Protein AF-A0A3G6TA71-F1 (afdb_monomer)

Structure (mmCIF, N/CA/C/O backbone):
data_AF-A0A3G6TA71-F1
#
_entry.id   AF-A0A3G6TA71-F1
#
loop_
_atom_site.group_PDB
_atom_site.id
_atom_site.type_symbol
_atom_site.label_atom_id
_atom_site.label_alt_id
_atom_site.label_comp_id
_atom_site.label_asym_id
_atom_site.label_entity_id
_atom_site.label_seq_id
_atom_site.pdbx_PDB_ins_code
_atom_site.Cartn_x
_atom_site.Cartn_y
_atom_site.Cartn_z
_atom_site.occupancy
_atom_site.B_iso_or_equiv
_atom_site.auth_seq_id
_atom_site.auth_comp_id
_atom_site.auth_asym_id
_atom_site.auth_atom_id
_atom_site.pdbx_PDB_model_num
ATOM 1 N N . MET A 1 1 ? 16.667 11.583 -8.998 1.00 35.06 1 MET A N 1
ATOM 2 C CA . MET A 1 1 ? 17.073 12.024 -7.648 1.00 35.06 1 MET A CA 1
ATOM 3 C C . MET A 1 1 ? 15.790 12.212 -6.839 1.00 35.06 1 MET A C 1
ATOM 5 O O . MET A 1 1 ? 15.166 13.251 -6.959 1.00 35.06 1 MET A O 1
ATOM 9 N N . ARG A 1 2 ? 15.315 11.165 -6.144 1.00 49.38 2 ARG A N 1
ATOM 10 C CA . ARG A 1 2 ? 14.031 11.137 -5.407 1.00 49.38 2 ARG A CA 1
ATOM 11 C C . ARG A 1 2 ? 14.233 11.587 -3.951 1.00 49.38 2 ARG A C 1
ATOM 13 O O . ARG A 1 2 ? 14.079 10.792 -3.037 1.00 49.38 2 ARG A O 1
ATOM 20 N N . LYS A 1 3 ? 14.730 12.810 -3.735 1.00 42.31 3 LYS A N 1
ATOM 21 C CA . LYS A 1 3 ? 15.137 13.276 -2.391 1.00 42.31 3 LYS A CA 1
ATOM 22 C C . LYS A 1 3 ? 14.258 14.368 -1.779 1.00 42.31 3 LYS A C 1
ATOM 24 O O . LYS A 1 3 ? 14.491 14.716 -0.630 1.00 42.31 3 LYS A O 1
ATOM 29 N N . ASP A 1 4 ? 13.236 14.837 -2.495 1.00 45.38 4 ASP A N 1
ATOM 30 C CA . ASP A 1 4 ? 12.412 15.976 -2.057 1.00 45.38 4 ASP A CA 1
ATOM 31 C C . ASP A 1 4 ? 10.977 15.586 -1.650 1.00 45.38 4 ASP A C 1
ATOM 33 O O . ASP A 1 4 ? 10.146 16.452 -1.376 1.00 45.38 4 ASP A O 1
ATOM 37 N N . MET A 1 5 ? 10.660 14.289 -1.576 1.00 50.59 5 MET A N 1
ATOM 38 C CA . MET A 1 5 ? 9.360 13.835 -1.080 1.00 50.59 5 MET A CA 1
ATOM 39 C C . MET A 1 5 ? 9.357 13.829 0.448 1.00 50.59 5 MET A C 1
ATOM 41 O O . MET A 1 5 ? 9.811 12.890 1.084 1.00 50.59 5 MET A O 1
ATOM 45 N N . CYS A 1 6 ? 8.812 14.910 1.010 1.00 52.44 6 CYS A N 1
ATOM 46 C CA . CYS A 1 6 ? 8.447 15.070 2.417 1.00 52.44 6 CYS A CA 1
ATOM 47 C C . CYS A 1 6 ? 9.611 14.976 3.428 1.00 52.44 6 CYS A C 1
ATOM 49 O O . CYS A 1 6 ? 9.966 13.910 3.916 1.00 52.44 6 CYS A O 1
ATOM 51 N N . ASN A 1 7 ? 10.093 16.134 3.898 1.00 58.09 7 ASN A N 1
ATOM 52 C CA . ASN A 1 7 ? 11.050 16.235 5.017 1.00 58.09 7 ASN A CA 1
ATOM 53 C C . ASN A 1 7 ? 10.527 15.680 6.361 1.00 58.09 7 ASN A C 1
ATOM 55 O O . ASN A 1 7 ? 11.272 15.654 7.339 1.00 58.09 7 ASN A O 1
ATOM 59 N N . TYR A 1 8 ? 9.249 15.289 6.429 1.00 70.75 8 TYR A N 1
ATOM 60 C CA . TYR A 1 8 ? 8.584 14.812 7.639 1.00 70.75 8 TYR A CA 1
ATOM 61 C C . TYR A 1 8 ? 7.831 13.494 7.425 1.00 70.75 8 TYR A C 1
ATOM 63 O O . TYR A 1 8 ? 6.741 13.306 7.972 1.00 70.75 8 TYR A O 1
ATOM 71 N N . CYS A 1 9 ? 8.395 12.590 6.626 1.00 76.56 9 CYS A N 1
ATOM 72 C CA . CYS A 1 9 ? 7.827 11.273 6.373 1.00 76.56 9 CYS A CA 1
ATOM 73 C C . CYS A 1 9 ? 8.910 10.189 6.453 1.00 76.56 9 CYS A C 1
ATOM 75 O O . CYS A 1 9 ? 10.060 10.426 6.088 1.00 76.56 9 CYS A O 1
ATOM 77 N N . ASN A 1 10 ? 8.522 8.995 6.896 1.00 81.88 10 ASN A N 1
ATOM 78 C CA . ASN A 1 10 ? 9.266 7.776 6.611 1.00 81.88 10 ASN A CA 1
ATOM 79 C C . ASN A 1 10 ? 8.946 7.361 5.174 1.00 81.88 10 ASN A C 1
ATOM 81 O O . ASN A 1 10 ? 7.781 7.414 4.770 1.00 81.88 10 ASN A O 1
ATOM 85 N N . VAL A 1 11 ? 9.972 6.986 4.413 1.00 88.31 11 VAL A N 1
ATOM 86 C CA . VAL A 1 11 ? 9.828 6.534 3.028 1.00 88.31 11 VAL A CA 1
ATOM 87 C C . VAL A 1 11 ? 10.593 5.231 2.858 1.00 88.31 11 VAL A C 1
ATOM 89 O O . VAL A 1 11 ? 11.815 5.193 3.008 1.00 88.31 11 VAL A O 1
ATOM 92 N N . TYR A 1 12 ? 9.864 4.179 2.503 1.00 90.50 12 TYR A N 1
ATOM 93 C CA . TYR A 1 12 ? 10.429 2.908 2.068 1.00 90.50 12 TYR A CA 1
ATOM 94 C C . TYR A 1 12 ? 10.171 2.733 0.581 1.00 90.50 12 TYR A C 1
ATOM 96 O O . TYR A 1 12 ? 9.062 2.975 0.115 1.00 90.50 12 TYR A O 1
ATOM 104 N N . SER A 1 13 ? 11.172 2.263 -0.153 1.00 92.69 13 SER A N 1
ATOM 105 C CA . SER A 1 13 ? 11.035 1.951 -1.573 1.00 92.69 13 SER A CA 1
ATOM 106 C C . SER A 1 13 ? 11.142 0.446 -1.787 1.00 92.69 13 SER A C 1
ATOM 108 O O . SER A 1 13 ? 12.013 -0.211 -1.223 1.00 92.69 13 SER A O 1
ATOM 110 N N . ILE A 1 14 ? 10.289 -0.116 -2.633 1.00 92.81 14 ILE A N 1
ATOM 111 C CA . ILE A 1 14 ? 10.395 -1.494 -3.114 1.00 92.81 14 ILE A CA 1
ATOM 112 C C . ILE A 1 14 ? 10.758 -1.432 -4.589 1.00 92.81 14 ILE A C 1
ATOM 114 O O . ILE A 1 14 ? 10.013 -0.839 -5.360 1.00 92.81 14 ILE A O 1
ATOM 118 N N . TYR A 1 15 ? 11.863 -2.056 -4.988 1.00 92.75 15 TYR A N 1
ATOM 119 C CA . TYR A 1 15 ? 12.283 -2.153 -6.391 1.00 92.75 15 TYR A CA 1
ATOM 120 C C . TYR A 1 15 ? 11.984 -3.544 -6.950 1.00 92.75 15 TYR A C 1
ATOM 122 O O . TYR A 1 15 ? 12.208 -4.545 -6.266 1.00 92.75 15 TYR A O 1
ATOM 130 N N . PHE A 1 16 ? 11.504 -3.622 -8.190 1.00 91.31 16 PHE A N 1
ATOM 131 C CA . PHE A 1 16 ? 11.126 -4.882 -8.838 1.00 91.31 16 PHE A CA 1
ATOM 132 C C . PHE A 1 16 ? 11.295 -4.818 -10.363 1.00 91.31 16 PHE A C 1
ATOM 134 O O . PHE A 1 16 ? 11.304 -3.751 -10.967 1.00 91.31 16 PHE A O 1
ATOM 141 N N . GLU A 1 17 ? 11.410 -5.982 -11.009 1.00 88.00 17 GLU A N 1
ATOM 142 C CA . GLU A 1 17 ? 11.683 -6.072 -12.455 1.00 88.00 17 GLU A CA 1
ATOM 143 C C . GLU A 1 17 ? 10.429 -6.030 -13.345 1.00 88.00 17 GLU A C 1
ATOM 145 O O . GLU A 1 17 ? 10.534 -5.845 -14.558 1.00 88.00 17 GLU A O 1
ATOM 150 N N . ARG A 1 18 ? 9.235 -6.258 -12.785 1.00 84.69 18 ARG A N 1
ATOM 151 C CA . ARG A 1 18 ? 7.982 -6.414 -13.546 1.00 84.69 18 ARG A CA 1
ATOM 152 C C . ARG A 1 18 ? 6.938 -5.407 -13.096 1.00 84.69 18 ARG A C 1
ATOM 154 O O . ARG A 1 18 ? 6.794 -5.190 -11.905 1.00 84.69 18 ARG A O 1
ATOM 161 N N . SER A 1 19 ? 6.138 -4.885 -14.023 1.00 85.12 19 SER A N 1
ATOM 162 C CA . SER A 1 19 ? 5.034 -3.979 -13.683 1.00 85.12 19 SER A CA 1
ATOM 163 C C . SER A 1 19 ? 4.104 -4.586 -12.626 1.00 85.12 19 SER A C 1
ATOM 165 O O . SER A 1 19 ? 3.703 -5.748 -12.747 1.00 85.12 19 SER A O 1
ATOM 167 N N . ILE A 1 20 ? 3.713 -3.786 -11.638 1.00 87.62 20 ILE A N 1
ATOM 168 C CA . ILE A 1 20 ? 2.733 -4.185 -10.628 1.00 87.62 20 ILE A CA 1
ATOM 169 C C . ILE A 1 20 ? 1.297 -4.060 -11.165 1.00 87.62 20 ILE A C 1
ATOM 171 O O . ILE A 1 20 ? 0.911 -3.031 -11.715 1.00 87.62 20 ILE A O 1
ATOM 175 N N . ASP A 1 21 ? 0.475 -5.090 -10.946 1.00 91.69 21 ASP A N 1
ATOM 176 C CA . ASP A 1 21 ? -0.985 -4.975 -11.047 1.00 91.69 21 ASP A CA 1
ATOM 177 C C . ASP A 1 21 ? -1.547 -4.474 -9.709 1.00 91.69 21 ASP A C 1
ATOM 179 O O . ASP A 1 21 ? -1.851 -5.250 -8.796 1.00 91.69 21 ASP A O 1
ATOM 183 N N . VAL A 1 22 ? -1.644 -3.150 -9.581 1.00 90.50 22 VAL A N 1
ATOM 184 C CA . VAL A 1 22 ? -2.107 -2.501 -8.346 1.00 90.50 22 VAL A CA 1
ATOM 185 C C . VAL A 1 22 ? -3.585 -2.800 -8.079 1.00 90.50 22 VAL A C 1
ATOM 187 O O . VAL A 1 22 ? -3.996 -2.923 -6.928 1.00 90.50 22 VAL A O 1
ATOM 190 N N . SER A 1 23 ? -4.393 -2.996 -9.128 1.00 91.81 23 SER A N 1
ATOM 191 C CA . SER A 1 23 ? -5.809 -3.345 -8.973 1.00 91.81 23 SER A CA 1
ATOM 192 C C . SER A 1 23 ? -5.968 -4.711 -8.308 1.00 91.81 23 SER A C 1
ATOM 194 O O . SER A 1 23 ? -6.771 -4.872 -7.384 1.00 91.81 23 SER A O 1
ATOM 196 N N . GLU A 1 24 ? -5.187 -5.699 -8.746 1.00 94.50 24 GLU A N 1
ATOM 197 C CA . GLU A 1 24 ? -5.179 -7.029 -8.141 1.00 94.50 24 GLU A CA 1
ATOM 198 C C . GLU A 1 24 ? -4.608 -7.006 -6.718 1.00 94.50 24 GLU A C 1
ATOM 200 O O . GLU A 1 24 ? -5.175 -7.642 -5.824 1.00 94.50 24 GLU A O 1
ATOM 205 N N . PHE A 1 25 ? -3.548 -6.231 -6.471 1.00 94.50 25 PHE A N 1
ATOM 206 C CA . PHE A 1 25 ? -3.035 -6.019 -5.116 1.00 94.50 25 PHE A CA 1
ATOM 207 C C . PHE A 1 25 ? -4.120 -5.453 -4.181 1.00 94.50 25 PHE A C 1
ATOM 209 O O . PHE A 1 25 ? -4.406 -6.050 -3.138 1.00 94.50 25 PHE A O 1
ATOM 216 N N . ASN A 1 26 ? -4.798 -4.374 -4.592 1.00 94.69 26 ASN A N 1
ATOM 217 C CA . ASN A 1 26 ? -5.862 -3.720 -3.822 1.00 94.69 26 ASN A CA 1
ATOM 218 C C . ASN A 1 26 ? -6.998 -4.697 -3.491 1.00 94.69 26 ASN A C 1
ATOM 220 O O . ASN A 1 26 ? -7.458 -4.777 -2.350 1.00 94.69 26 ASN A O 1
ATOM 224 N N . LYS A 1 27 ? -7.422 -5.514 -4.463 1.00 94.69 27 LYS A N 1
ATOM 225 C CA . LYS A 1 27 ? -8.446 -6.550 -4.247 1.00 94.69 27 LYS A CA 1
ATOM 226 C C . LYS A 1 27 ? -8.021 -7.597 -3.222 1.00 94.69 27 LYS A C 1
ATOM 228 O O . LYS A 1 27 ? -8.875 -8.108 -2.495 1.00 94.69 27 LYS A O 1
ATOM 233 N N . ARG A 1 28 ? -6.740 -7.972 -3.181 1.00 93.75 28 ARG A N 1
ATOM 234 C CA . ARG A 1 28 ? -6.228 -8.970 -2.230 1.00 93.75 28 ARG A CA 1
ATOM 235 C C . ARG A 1 28 ? -6.097 -8.400 -0.832 1.00 93.75 28 ARG A C 1
ATOM 237 O O . ARG A 1 28 ? -6.562 -9.032 0.112 1.00 93.75 28 ARG A O 1
ATOM 244 N N . ILE A 1 29 ? -5.527 -7.208 -0.693 1.00 92.81 29 ILE A N 1
ATOM 245 C CA . ILE A 1 29 ? -5.289 -6.622 0.627 1.00 92.81 29 ILE A CA 1
ATOM 246 C C . ILE A 1 29 ? -6.596 -6.255 1.341 1.00 92.81 29 ILE A C 1
ATOM 248 O O . ILE A 1 29 ? -6.714 -6.495 2.541 1.00 92.81 29 ILE A O 1
ATOM 252 N N . LEU A 1 30 ? -7.630 -5.837 0.599 1.00 93.06 30 LEU A N 1
ATOM 253 C CA . LEU A 1 30 ? -8.987 -5.632 1.128 1.00 93.06 30 LEU A CA 1
ATOM 254 C C . LEU A 1 30 ? -9.631 -6.912 1.692 1.00 93.06 30 LEU A C 1
ATOM 256 O O . LEU A 1 30 ? -10.531 -6.833 2.523 1.00 93.06 30 LEU A O 1
ATOM 260 N N . LYS A 1 31 ? -9.193 -8.101 1.254 1.00 90.88 31 LYS A N 1
ATOM 261 C CA . LYS A 1 31 ? -9.653 -9.386 1.814 1.00 90.88 31 LYS A CA 1
ATOM 262 C C . LYS A 1 31 ? -8.877 -9.795 3.066 1.00 90.88 31 LYS A C 1
ATOM 264 O O . LYS A 1 31 ? -9.361 -10.636 3.818 1.00 90.88 31 LYS A O 1
ATOM 269 N N . ILE A 1 32 ? -7.678 -9.248 3.260 1.00 90.19 32 ILE A N 1
ATOM 270 C CA . ILE A 1 32 ? -6.776 -9.583 4.368 1.00 90.19 32 ILE A CA 1
ATOM 271 C C . ILE A 1 32 ? -7.033 -8.658 5.560 1.00 90.19 32 ILE A C 1
ATOM 273 O O . ILE A 1 32 ? -7.127 -9.128 6.692 1.00 90.19 32 ILE A O 1
ATOM 277 N N . ILE A 1 33 ? -7.169 -7.354 5.311 1.00 89.50 33 ILE A N 1
ATOM 278 C CA . ILE A 1 33 ? -7.319 -6.339 6.356 1.00 89.50 33 ILE A CA 1
ATOM 279 C C . ILE A 1 33 ? -8.779 -5.897 6.421 1.00 89.50 33 ILE A C 1
ATOM 281 O O . ILE A 1 33 ? -9.302 -5.286 5.487 1.00 89.50 33 ILE A O 1
ATOM 285 N N . LYS A 1 34 ? -9.451 -6.177 7.541 1.00 87.75 34 LYS A N 1
ATOM 286 C CA . LYS A 1 34 ? -10.820 -5.696 7.753 1.00 87.75 34 LYS A CA 1
ATOM 287 C C . LYS A 1 34 ? -10.839 -4.184 7.949 1.00 87.75 34 LYS A C 1
ATOM 289 O O . LYS A 1 34 ? -9.941 -3.614 8.562 1.00 87.75 34 LYS A O 1
ATOM 294 N N . ASN A 1 35 ? -11.915 -3.553 7.479 1.00 91.62 35 ASN A N 1
ATOM 295 C CA . ASN A 1 35 ? -12.147 -2.107 7.593 1.00 91.62 35 ASN A CA 1
ATOM 296 C C . ASN A 1 35 ? -11.050 -1.238 6.954 1.00 91.62 35 ASN A C 1
ATOM 298 O O . ASN A 1 35 ? -10.934 -0.059 7.290 1.00 91.62 35 ASN A O 1
ATOM 302 N N . LEU A 1 36 ? -10.264 -1.818 6.042 1.00 95.12 36 LEU A N 1
ATOM 303 C CA . LEU A 1 36 ? -9.332 -1.084 5.206 1.00 95.12 36 LEU A CA 1
ATOM 304 C C . LEU A 1 36 ? -10.111 -0.290 4.155 1.00 95.12 36 LEU A C 1
ATOM 306 O O . LEU A 1 36 ? -10.962 -0.834 3.449 1.00 95.12 36 LEU A O 1
ATOM 310 N N . THR A 1 37 ? -9.786 0.985 4.030 1.00 96.69 37 THR A N 1
ATOM 311 C CA . THR A 1 37 ? -10.230 1.860 2.951 1.00 96.69 37 THR A CA 1
ATOM 312 C C . THR A 1 37 ? -9.029 2.257 2.113 1.00 96.69 37 THR A C 1
ATOM 314 O O . THR A 1 37 ? -7.972 2.574 2.655 1.00 96.69 37 THR A O 1
ATOM 317 N N . ILE A 1 38 ? -9.202 2.231 0.793 1.00 97.31 38 ILE A N 1
ATOM 318 C CA . ILE A 1 38 ? -8.186 2.636 -0.176 1.00 97.31 38 ILE A CA 1
ATOM 319 C C . ILE A 1 38 ? -8.781 3.779 -0.990 1.00 97.31 38 ILE A C 1
ATOM 321 O O . ILE A 1 38 ? -9.848 3.612 -1.585 1.00 97.31 38 ILE A O 1
ATOM 325 N N . VAL A 1 39 ? -8.112 4.927 -0.998 1.00 96.75 39 VAL A N 1
ATOM 326 C CA . VAL A 1 39 ? -8.520 6.108 -1.766 1.00 96.75 39 VAL A CA 1
ATOM 327 C C . VAL A 1 39 ? -7.418 6.444 -2.756 1.00 96.75 39 VAL A C 1
ATOM 329 O O . VAL A 1 39 ? -6.291 6.705 -2.350 1.00 96.75 39 VAL A O 1
ATOM 332 N N . GLU A 1 40 ? -7.738 6.441 -4.046 1.00 95.69 40 GLU A N 1
ATOM 333 C CA . GLU A 1 40 ? -6.850 6.973 -5.080 1.00 95.69 40 GLU A CA 1
ATOM 334 C C . GLU A 1 40 ? -7.029 8.491 -5.143 1.00 95.69 40 GLU A C 1
ATOM 336 O O . GLU A 1 40 ? -8.155 8.975 -5.275 1.00 95.69 40 GLU A O 1
ATOM 341 N N . PHE A 1 41 ? -5.938 9.237 -4.977 1.00 92.44 41 PHE A N 1
ATOM 342 C CA . PHE A 1 41 ? -5.972 10.704 -4.987 1.00 92.44 41 PHE A CA 1
ATOM 343 C C . PHE A 1 41 ? -5.309 11.307 -6.229 1.00 92.44 41 PHE A C 1
ATOM 345 O O . PHE A 1 41 ? -5.678 12.407 -6.630 1.00 92.44 41 PHE A O 1
ATOM 352 N N . GLU A 1 42 ? -4.396 10.570 -6.858 1.00 91.56 42 GLU A N 1
ATOM 353 C CA . GLU A 1 42 ? -3.789 10.845 -8.163 1.00 91.56 42 GLU A CA 1
ATOM 354 C C . GLU A 1 42 ? -3.492 9.504 -8.854 1.00 91.56 42 GLU A C 1
ATOM 356 O O . GLU A 1 42 ? -3.491 8.460 -8.198 1.00 91.56 42 GLU A O 1
ATOM 361 N N . ASP A 1 43 ? -3.242 9.520 -10.167 1.00 90.25 43 ASP A N 1
ATOM 362 C CA . ASP A 1 43 ? -2.984 8.303 -10.944 1.00 90.25 43 ASP A CA 1
ATOM 363 C C . ASP A 1 43 ? -1.835 7.486 -10.329 1.00 90.25 43 ASP A C 1
ATOM 365 O O . ASP A 1 43 ? -0.701 7.959 -10.233 1.00 90.25 43 ASP A O 1
ATOM 369 N N . ASN A 1 44 ? -2.118 6.231 -9.960 1.00 91.38 44 ASN A N 1
ATOM 370 C CA . ASN A 1 44 ? -1.174 5.323 -9.290 1.00 91.38 44 ASN A CA 1
ATOM 371 C C . ASN A 1 44 ? -0.725 5.767 -7.880 1.00 91.38 44 ASN A C 1
ATOM 373 O O . ASN A 1 44 ? 0.296 5.281 -7.378 1.00 91.38 44 ASN A O 1
ATOM 377 N N . MET A 1 45 ? -1.484 6.647 -7.222 1.00 95.25 45 MET A N 1
ATOM 378 C CA . MET A 1 45 ? -1.214 7.141 -5.871 1.00 95.25 45 MET A CA 1
ATOM 379 C C . MET A 1 45 ? -2.410 6.896 -4.950 1.00 95.25 45 MET A C 1
ATOM 381 O O . MET A 1 45 ? -3.512 7.406 -5.158 1.00 95.25 45 MET A O 1
ATOM 385 N N . PHE A 1 46 ? -2.181 6.123 -3.893 1.00 97.12 46 PHE A N 1
ATOM 386 C CA . PHE A 1 46 ? -3.236 5.565 -3.055 1.00 97.12 46 PHE A CA 1
ATOM 387 C C . PHE A 1 46 ? -2.972 5.851 -1.581 1.00 97.12 46 PHE A C 1
ATOM 389 O O . PHE A 1 46 ? -1.849 5.667 -1.118 1.00 97.12 46 PHE A O 1
ATOM 396 N N . ASN A 1 47 ? -4.000 6.224 -0.820 1.00 97.31 47 ASN A N 1
ATOM 397 C CA . ASN A 1 47 ? -3.945 6.262 0.638 1.00 97.31 47 ASN A CA 1
ATOM 398 C C . ASN A 1 47 ? -4.707 5.081 1.240 1.00 97.31 47 ASN A C 1
ATOM 400 O O . ASN A 1 47 ? -5.852 4.818 0.869 1.00 97.31 47 ASN A O 1
ATOM 404 N N . TYR A 1 48 ? -4.062 4.388 2.174 1.00 97.75 48 TYR A N 1
ATOM 405 C CA . TYR A 1 48 ? -4.576 3.216 2.869 1.00 97.75 48 TYR A CA 1
ATOM 406 C C . TYR A 1 48 ? -4.841 3.576 4.322 1.00 97.75 48 TYR A C 1
ATOM 408 O O . TYR A 1 48 ? -3.933 3.988 5.041 1.00 97.75 48 TYR A O 1
ATOM 416 N N . GLU A 1 49 ? -6.072 3.375 4.773 1.00 96.75 49 GLU A N 1
ATOM 417 C CA . GLU A 1 49 ? -6.507 3.717 6.127 1.00 96.75 49 GLU A CA 1
ATOM 418 C C . GLU A 1 49 ? -7.319 2.576 6.734 1.00 96.75 49 GLU A C 1
ATOM 420 O O . GLU A 1 49 ? -8.085 1.912 6.040 1.00 96.75 49 GLU A O 1
ATOM 425 N N . ILE A 1 50 ? -7.188 2.355 8.042 1.00 94.94 50 ILE A N 1
ATOM 426 C CA . ILE A 1 50 ? -8.104 1.491 8.789 1.00 94.94 50 ILE A CA 1
ATOM 427 C C . ILE A 1 50 ? -9.062 2.400 9.541 1.00 94.94 50 ILE A C 1
ATOM 429 O O . ILE A 1 50 ? -8.652 3.137 10.444 1.00 94.94 50 ILE A O 1
ATOM 433 N N . LYS A 1 51 ? -10.344 2.318 9.177 1.00 89.56 51 LYS A N 1
ATOM 434 C CA . LYS A 1 51 ? -11.390 3.191 9.711 1.00 89.56 51 LYS A CA 1
ATOM 435 C C . LYS A 1 51 ? -11.356 3.241 11.244 1.00 89.56 51 LYS A C 1
ATOM 437 O O . LYS A 1 51 ? -11.286 2.203 11.903 1.00 89.56 51 LYS A O 1
ATOM 442 N N . ASP A 1 52 ? -11.412 4.457 11.786 1.00 89.44 52 ASP A N 1
ATOM 443 C CA . ASP A 1 52 ? -11.415 4.764 13.224 1.00 89.44 52 ASP A CA 1
ATOM 444 C C . ASP A 1 52 ? -10.157 4.291 13.996 1.00 89.44 52 ASP A C 1
ATOM 446 O O . ASP A 1 52 ? -10.144 4.318 15.228 1.00 89.44 52 ASP A O 1
ATOM 450 N N . LYS A 1 53 ? -9.089 3.868 13.298 1.00 91.94 53 LYS A N 1
ATOM 451 C CA . LYS A 1 53 ? -7.825 3.409 13.903 1.00 91.94 53 LYS A CA 1
ATOM 452 C C . LYS A 1 53 ? -6.607 4.196 13.424 1.00 91.94 53 LYS A C 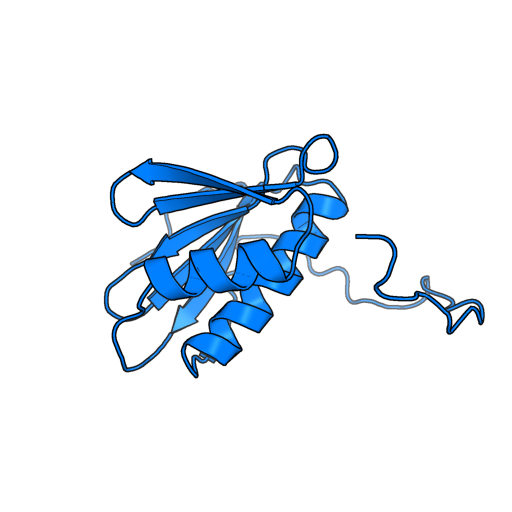1
ATOM 454 O O . LYS A 1 53 ? -5.827 4.651 14.257 1.00 91.94 53 LYS A O 1
ATOM 459 N N . THR A 1 54 ? -6.413 4.340 12.114 1.00 89.56 54 THR A N 1
ATOM 460 C CA . THR A 1 54 ? -5.294 5.115 11.541 1.00 89.56 54 THR A CA 1
ATOM 461 C C . THR A 1 54 ? -5.510 6.614 11.736 1.00 89.56 54 THR A C 1
ATOM 463 O O . THR A 1 54 ? -6.652 7.071 11.725 1.00 89.56 54 THR A O 1
ATOM 466 N N . TYR A 1 55 ? -4.435 7.388 11.926 1.00 89.81 55 TYR A N 1
ATOM 467 C CA . TYR A 1 55 ? -4.542 8.849 12.036 1.00 89.81 55 TYR A CA 1
ATOM 468 C C . TYR A 1 55 ? -4.479 9.521 10.663 1.00 89.81 55 TYR A C 1
ATOM 470 O O . TYR A 1 55 ? -5.312 10.371 10.357 1.00 89.81 55 TYR A O 1
ATOM 478 N N . ARG A 1 56 ? -3.496 9.138 9.841 1.00 87.75 56 ARG A N 1
ATOM 479 C CA . ARG A 1 56 ? -3.328 9.637 8.462 1.00 87.75 56 ARG A CA 1
ATOM 480 C C . ARG A 1 56 ? -3.224 8.524 7.423 1.00 87.75 56 ARG A C 1
ATOM 482 O O . ARG A 1 56 ? -3.302 8.815 6.232 1.00 87.75 56 ARG A O 1
ATOM 489 N N . GLY A 1 57 ? -3.068 7.278 7.865 1.00 93.81 57 GLY A N 1
ATOM 490 C CA . GLY A 1 57 ? -2.885 6.146 6.977 1.00 93.81 57 GLY A CA 1
ATOM 491 C C . GLY A 1 57 ? -1.485 6.088 6.380 1.00 93.81 57 GLY A C 1
ATOM 492 O O . GLY A 1 57 ? -0.544 6.730 6.854 1.00 93.81 57 GLY A O 1
ATOM 493 N N . VAL A 1 58 ? -1.378 5.277 5.335 1.00 96.31 58 VAL A N 1
ATOM 494 C CA . VAL A 1 58 ? -0.141 4.994 4.610 1.00 96.31 58 VAL A CA 1
ATOM 495 C C . VAL A 1 58 ? -0.373 5.283 3.140 1.00 96.31 58 VAL A C 1
ATOM 497 O O . VAL A 1 58 ? -1.286 4.726 2.528 1.00 96.31 58 VAL A O 1
ATOM 500 N N . SER A 1 59 ? 0.466 6.134 2.563 1.00 96.31 59 SER A N 1
ATOM 501 C CA . SER A 1 59 ? 0.410 6.444 1.141 1.00 96.31 59 SER A CA 1
ATOM 502 C C . SER A 1 59 ? 1.324 5.507 0.356 1.00 96.31 59 SER A C 1
ATOM 504 O O . SER A 1 59 ? 2.459 5.259 0.754 1.00 96.31 59 SER A O 1
ATOM 506 N N . ILE A 1 60 ? 0.835 4.994 -0.768 1.00 96.00 60 ILE A N 1
ATOM 507 C CA . ILE A 1 60 ? 1.579 4.143 -1.696 1.00 96.00 60 ILE A CA 1
ATOM 508 C C . ILE A 1 60 ? 1.570 4.815 -3.061 1.00 96.00 60 ILE A C 1
ATOM 510 O O . ILE A 1 60 ? 0.505 5.139 -3.588 1.00 96.00 60 ILE A O 1
ATOM 514 N N . ILE A 1 61 ? 2.755 4.994 -3.631 1.00 95.06 61 ILE A N 1
ATOM 515 C CA . ILE A 1 61 ? 2.951 5.578 -4.956 1.00 95.06 61 ILE A CA 1
ATOM 516 C C . ILE A 1 61 ? 3.630 4.537 -5.832 1.00 95.06 61 ILE A C 1
ATOM 518 O O . ILE A 1 61 ? 4.738 4.090 -5.530 1.00 95.06 61 ILE A O 1
ATOM 522 N N . CYS A 1 62 ? 2.963 4.148 -6.912 1.00 93.81 62 CYS A N 1
ATOM 523 C CA . CYS A 1 62 ? 3.448 3.114 -7.815 1.00 93.81 62 CYS A CA 1
ATOM 524 C C . CYS A 1 62 ? 4.104 3.740 -9.051 1.00 93.81 62 CYS A C 1
ATOM 526 O O . CYS A 1 62 ? 3.469 4.458 -9.822 1.00 93.81 62 CYS A O 1
ATOM 528 N N . TYR A 1 63 ? 5.373 3.410 -9.267 1.00 91.50 63 TYR A N 1
ATOM 529 C CA . TYR A 1 63 ? 6.134 3.708 -10.476 1.00 91.50 63 TYR A CA 1
ATOM 530 C C . TYR A 1 63 ? 6.297 2.443 -11.330 1.00 91.50 63 TYR A C 1
ATOM 532 O O . TYR A 1 63 ? 5.934 1.336 -10.930 1.00 91.50 63 TYR A O 1
ATOM 540 N N . THR A 1 64 ? 6.883 2.597 -12.519 1.00 90.19 64 THR A N 1
ATOM 541 C CA . THR A 1 64 ? 7.107 1.489 -13.460 1.00 90.19 64 THR A CA 1
ATOM 542 C C . THR A 1 64 ? 7.952 0.353 -12.873 1.00 90.19 64 THR A C 1
ATOM 544 O O . THR A 1 64 ? 7.685 -0.812 -13.155 1.00 90.19 64 THR A O 1
ATOM 547 N N . ASP A 1 65 ? 8.971 0.689 -12.081 1.00 90.69 65 ASP A N 1
ATOM 548 C CA . ASP A 1 65 ? 10.013 -0.223 -11.581 1.00 90.69 65 ASP A CA 1
ATOM 549 C C . ASP A 1 65 ? 10.124 -0.245 -10.049 1.00 90.69 65 ASP A C 1
ATOM 551 O O . ASP A 1 65 ? 11.026 -0.865 -9.477 1.00 90.69 65 ASP A O 1
ATOM 555 N N . SER A 1 66 ? 9.257 0.505 -9.374 1.00 93.50 66 SER A N 1
ATOM 556 C CA . SER A 1 66 ? 9.358 0.708 -7.938 1.00 93.50 66 SER A CA 1
ATOM 557 C C . SER A 1 66 ? 8.055 1.187 -7.322 1.00 93.50 66 SER A C 1
ATOM 559 O O . SER A 1 66 ? 7.183 1.720 -8.003 1.00 93.50 66 SER A O 1
ATOM 561 N N . ILE A 1 67 ? 7.932 1.007 -6.014 1.00 94.81 67 ILE A N 1
ATOM 562 C CA . ILE A 1 67 ? 6.829 1.520 -5.207 1.00 94.81 67 ILE A CA 1
ATOM 563 C C . ILE A 1 67 ? 7.412 2.236 -4.005 1.00 94.81 67 ILE A C 1
ATOM 565 O O . ILE A 1 67 ? 8.234 1.653 -3.303 1.00 94.81 67 ILE A O 1
ATOM 569 N N . ASP A 1 68 ? 6.949 3.452 -3.751 1.00 94.19 68 ASP A N 1
ATOM 570 C CA . ASP A 1 68 ? 7.267 4.173 -2.525 1.00 94.19 68 ASP A CA 1
ATOM 571 C C . ASP A 1 68 ? 6.096 4.050 -1.545 1.00 94.19 68 ASP A C 1
ATOM 573 O O . ASP A 1 68 ? 4.933 4.231 -1.908 1.00 94.19 68 ASP A O 1
ATOM 577 N N . ILE A 1 69 ? 6.416 3.724 -0.297 1.00 94.44 69 ILE A N 1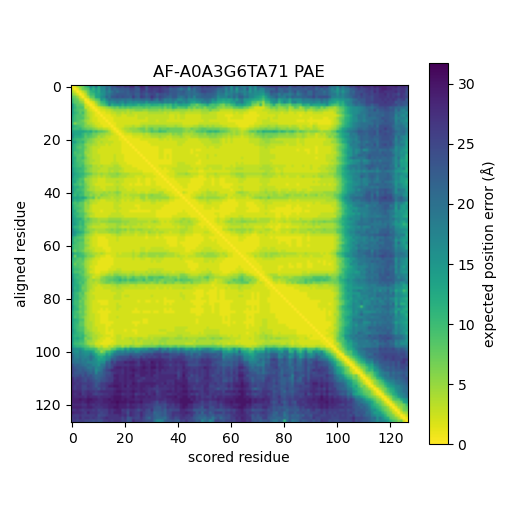
ATOM 578 C CA . ILE A 1 69 ? 5.495 3.605 0.832 1.00 94.44 69 ILE A CA 1
ATOM 579 C C . ILE A 1 69 ? 5.860 4.699 1.819 1.00 94.44 69 ILE A C 1
ATOM 581 O O . ILE A 1 69 ? 7.013 4.807 2.238 1.00 94.44 69 ILE A O 1
ATOM 585 N N . ILE A 1 70 ? 4.877 5.526 2.154 1.00 92.38 70 ILE A N 1
ATOM 586 C CA . ILE A 1 70 ? 5.090 6.788 2.846 1.00 92.38 70 ILE A CA 1
ATOM 587 C C . ILE A 1 70 ? 4.172 6.869 4.051 1.00 92.38 70 ILE A C 1
ATOM 589 O O . ILE A 1 70 ? 2.947 6.816 3.922 1.00 92.38 70 ILE A O 1
ATOM 593 N N . THR A 1 71 ? 4.784 7.101 5.207 1.00 90.44 71 THR A N 1
ATOM 594 C CA . THR A 1 71 ? 4.077 7.313 6.469 1.00 90.44 71 THR A CA 1
ATOM 595 C C . THR A 1 71 ? 4.542 8.629 7.093 1.00 90.44 71 THR A C 1
ATOM 597 O O . THR A 1 71 ? 5.746 8.827 7.273 1.00 90.44 71 THR A O 1
ATOM 600 N N . PRO A 1 72 ? 3.640 9.567 7.433 1.00 82.31 72 PRO A N 1
ATOM 601 C CA . PRO A 1 72 ? 4.021 10.814 8.099 1.00 82.31 72 PRO A CA 1
ATOM 602 C C . PRO A 1 72 ? 4.726 10.561 9.443 1.00 82.31 72 PRO A C 1
ATOM 604 O O . PRO A 1 72 ? 4.323 9.670 10.180 1.00 82.31 72 PRO A O 1
ATOM 607 N N . ILE A 1 73 ? 5.706 11.391 9.829 1.00 76.69 73 ILE A N 1
ATOM 608 C CA . ILE A 1 73 ? 6.411 11.264 11.129 1.00 76.69 73 ILE A CA 1
ATOM 609 C C . ILE A 1 73 ? 5.445 11.353 12.322 1.00 76.69 73 ILE A C 1
ATOM 611 O O . ILE A 1 73 ? 5.673 10.743 13.364 1.00 76.69 73 ILE A O 1
ATOM 615 N N . PHE A 1 74 ? 4.348 12.100 12.178 1.00 79.38 74 PHE A N 1
ATOM 616 C CA . PHE A 1 74 ? 3.267 12.135 13.163 1.00 79.38 74 PHE A CA 1
ATOM 617 C C . PHE A 1 74 ? 2.270 10.994 12.917 1.00 79.38 74 PHE A C 1
ATOM 619 O O . PHE A 1 74 ? 1.102 11.245 12.616 1.00 79.38 74 PHE A O 1
ATOM 626 N N . SER A 1 75 ? 2.747 9.755 13.014 1.00 85.19 75 SER A N 1
ATOM 627 C CA . SER A 1 75 ? 1.960 8.530 12.875 1.00 85.19 75 SER A CA 1
ATOM 628 C C . SER A 1 75 ? 1.576 7.946 14.235 1.00 85.19 75 SER A C 1
ATOM 630 O O . SER A 1 75 ? 2.282 8.112 15.234 1.00 85.19 75 SER A O 1
ATOM 632 N N . ASN A 1 76 ? 0.440 7.253 14.294 1.00 86.69 76 ASN A N 1
ATOM 633 C CA . ASN A 1 76 ? 0.067 6.451 15.453 1.00 86.69 76 ASN A CA 1
ATOM 634 C C . ASN A 1 76 ? 0.533 4.989 15.289 1.00 86.69 76 ASN A C 1
ATOM 636 O O . ASN A 1 76 ? 1.095 4.593 14.267 1.00 86.69 76 ASN A O 1
ATOM 640 N N . SER A 1 77 ? 0.322 4.152 16.308 1.00 89.50 77 SER A N 1
ATOM 641 C CA . SER A 1 77 ? 0.756 2.749 16.255 1.00 89.50 77 SER A CA 1
ATOM 642 C C . SER A 1 77 ? 0.085 1.946 15.134 1.00 89.50 77 SER A C 1
ATOM 644 O O . SER A 1 77 ? 0.702 1.022 14.614 1.00 89.50 77 SER A O 1
ATOM 646 N N . TYR A 1 78 ? -1.151 2.286 14.753 1.00 90.69 78 TYR A N 1
ATOM 647 C CA . TYR A 1 78 ? -1.871 1.611 13.673 1.00 90.69 78 TYR A CA 1
ATOM 648 C C . TYR A 1 78 ? -1.345 2.001 12.294 1.00 90.69 78 TYR A C 1
ATOM 650 O O . TYR A 1 78 ? -1.239 1.127 11.441 1.00 90.69 78 TYR A O 1
ATOM 658 N N . ASP A 1 79 ? -0.970 3.266 12.087 1.00 90.38 79 ASP A N 1
ATOM 659 C CA . ASP A 1 79 ? -0.322 3.717 10.850 1.00 90.38 79 ASP A CA 1
ATOM 660 C C . ASP A 1 79 ? 0.989 2.937 10.621 1.00 90.38 79 ASP A C 1
ATOM 662 O O . ASP A 1 79 ? 1.184 2.353 9.560 1.00 90.38 79 ASP A O 1
ATOM 666 N N . ASN A 1 80 ? 1.838 2.814 11.651 1.00 89.19 80 ASN A N 1
ATOM 667 C CA . ASN A 1 80 ? 3.110 2.079 11.555 1.00 89.19 80 ASN A CA 1
ATOM 668 C C . ASN A 1 80 ? 2.913 0.559 11.366 1.00 89.19 80 ASN A C 1
ATOM 670 O O . ASN A 1 80 ? 3.672 -0.097 10.655 1.00 89.19 80 ASN A O 1
ATOM 674 N N . GLN A 1 81 ? 1.886 -0.033 11.988 1.00 91.06 81 GLN A N 1
ATOM 675 C CA . GLN A 1 81 ? 1.548 -1.447 11.768 1.00 91.06 81 GLN A CA 1
ATOM 676 C C . GLN A 1 81 ? 1.020 -1.697 10.353 1.00 91.06 81 GLN A C 1
ATOM 678 O O . GLN A 1 81 ? 1.362 -2.710 9.739 1.00 91.06 81 GLN A O 1
ATOM 683 N N . LEU A 1 82 ? 0.191 -0.785 9.841 1.00 94.56 82 LEU A N 1
ATOM 684 C CA . LEU A 1 82 ? -0.318 -0.844 8.479 1.00 94.56 82 LEU A CA 1
ATOM 685 C C . LEU A 1 82 ? 0.824 -0.685 7.470 1.00 94.56 82 LEU A C 1
ATOM 687 O O . LEU A 1 82 ? 0.892 -1.466 6.527 1.00 94.56 82 LEU A O 1
ATOM 691 N N . GLU A 1 83 ? 1.750 0.247 7.708 1.00 94.06 83 GLU A N 1
ATOM 692 C CA . GLU A 1 83 ? 2.957 0.443 6.896 1.00 94.06 83 GLU A CA 1
ATOM 693 C C . GLU A 1 83 ? 3.757 -0.851 6.811 1.00 94.06 83 GLU A C 1
ATOM 695 O O . GLU A 1 83 ? 4.029 -1.338 5.716 1.00 94.06 83 GLU A O 1
ATOM 700 N N . PHE A 1 84 ? 4.077 -1.447 7.962 1.00 91.00 84 PHE A N 1
ATOM 701 C CA . PHE A 1 84 ? 4.845 -2.684 8.014 1.00 91.00 84 PHE A CA 1
ATOM 702 C C . PHE A 1 84 ? 4.158 -3.818 7.243 1.00 91.00 84 PHE A C 1
ATOM 704 O O . PHE A 1 84 ? 4.806 -4.541 6.484 1.00 91.00 84 PHE A O 1
ATOM 711 N N . LEU A 1 85 ? 2.843 -3.981 7.407 1.00 94.06 85 LEU A N 1
ATOM 712 C CA . LEU A 1 85 ? 2.088 -5.018 6.709 1.00 94.06 85 LEU A CA 1
ATOM 713 C C . LEU A 1 85 ? 2.083 -4.777 5.194 1.00 94.06 85 LEU A C 1
ATOM 715 O O . LEU A 1 85 ? 2.377 -5.701 4.432 1.00 94.06 85 LEU A O 1
ATOM 719 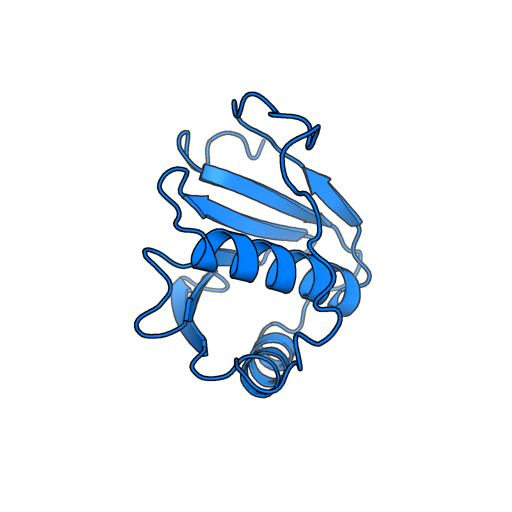N N . LEU A 1 86 ? 1.790 -3.549 4.758 1.00 95.62 86 LEU A N 1
ATOM 720 C CA . LEU A 1 86 ? 1.769 -3.173 3.345 1.00 95.62 86 LEU A CA 1
ATOM 721 C C . LEU A 1 86 ? 3.147 -3.335 2.700 1.00 95.62 86 LEU A C 1
ATOM 723 O O . LEU A 1 86 ? 3.235 -3.936 1.633 1.00 95.62 86 LEU A O 1
ATOM 727 N N . LEU A 1 87 ? 4.212 -2.888 3.369 1.00 94.31 87 LEU A N 1
ATOM 728 C CA . LEU A 1 87 ? 5.599 -3.02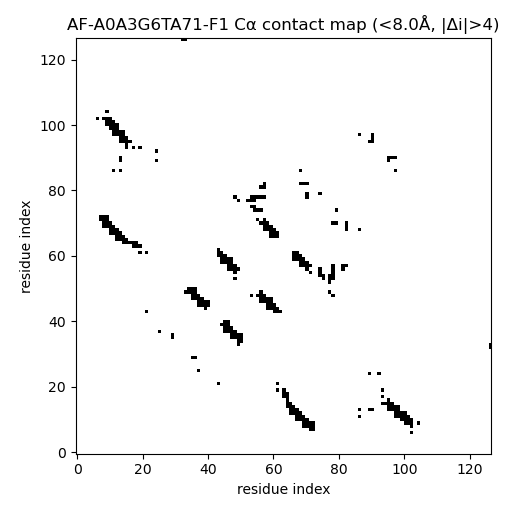3 2.922 1.00 94.31 87 LEU A CA 1
ATOM 729 C C . LEU A 1 87 ? 5.969 -4.484 2.660 1.00 94.31 87 LEU A C 1
ATOM 731 O O . LEU A 1 87 ? 6.413 -4.830 1.565 1.00 94.31 87 LEU A O 1
ATOM 735 N N . ASN A 1 88 ? 5.733 -5.361 3.636 1.00 90.94 88 ASN A N 1
ATOM 736 C CA . ASN A 1 88 ? 6.061 -6.778 3.495 1.00 90.94 88 ASN A CA 1
ATOM 737 C C . ASN A 1 88 ? 5.192 -7.466 2.435 1.00 90.94 88 ASN A C 1
ATOM 739 O O . ASN A 1 88 ? 5.692 -8.272 1.648 1.00 90.94 88 ASN A O 1
ATOM 743 N N . TYR A 1 89 ? 3.894 -7.151 2.389 1.00 93.69 89 TYR A N 1
ATOM 744 C CA . TYR A 1 89 ? 2.997 -7.790 1.434 1.00 93.69 89 TYR A CA 1
ATOM 745 C C . TYR A 1 89 ? 3.262 -7.336 -0.004 1.00 93.69 89 TYR A C 1
ATOM 747 O O . TYR A 1 89 ? 3.234 -8.167 -0.908 1.00 93.69 89 TYR A O 1
ATOM 755 N N . LEU A 1 90 ? 3.587 -6.059 -0.225 1.00 94.31 90 LEU A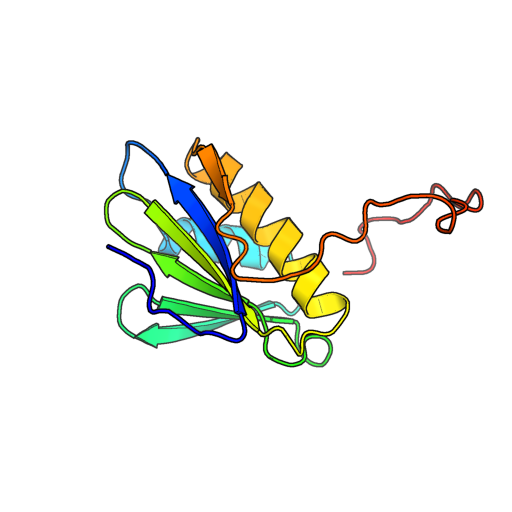 N 1
ATOM 756 C CA . LEU A 1 90 ? 3.997 -5.541 -1.532 1.00 94.31 90 LEU A CA 1
ATOM 757 C C . LEU A 1 90 ? 5.331 -6.124 -1.992 1.00 94.31 90 LEU A C 1
ATOM 759 O O . LEU A 1 90 ? 5.452 -6.498 -3.160 1.00 94.31 90 LEU A O 1
ATOM 763 N N . ALA A 1 91 ? 6.313 -6.245 -1.095 1.00 92.31 91 ALA A N 1
ATOM 764 C CA . ALA A 1 91 ? 7.603 -6.844 -1.431 1.00 92.31 91 ALA A CA 1
ATOM 765 C C . ALA A 1 91 ? 7.422 -8.307 -1.861 1.00 92.31 91 ALA A C 1
ATOM 767 O O . ALA A 1 91 ? 7.940 -8.720 -2.897 1.00 92.31 91 ALA A O 1
ATOM 768 N N . PHE A 1 92 ? 6.589 -9.064 -1.140 1.00 91.75 92 PHE A N 1
ATOM 769 C CA . PHE A 1 92 ? 6.207 -10.418 -1.539 1.00 91.75 92 PHE A CA 1
ATOM 770 C C . PHE A 1 92 ? 5.440 -10.443 -2.870 1.00 91.75 92 PHE A C 1
ATOM 772 O O . PHE A 1 92 ? 5.772 -11.225 -3.759 1.00 91.75 92 PHE A O 1
ATOM 779 N N . PHE A 1 93 ? 4.423 -9.590 -3.028 1.00 91.06 93 PHE A N 1
ATOM 780 C CA . PHE A 1 93 ? 3.546 -9.572 -4.202 1.00 91.06 93 PHE A CA 1
ATOM 781 C C . PHE A 1 93 ? 4.299 -9.241 -5.494 1.00 91.06 93 PHE A C 1
ATOM 783 O O . PHE A 1 93 ? 4.017 -9.821 -6.540 1.00 91.06 93 PHE A O 1
ATOM 790 N N . THR A 1 94 ? 5.268 -8.330 -5.414 1.00 91.69 94 THR A N 1
ATOM 791 C CA . THR A 1 94 ? 6.086 -7.901 -6.556 1.00 91.69 94 THR A CA 1
ATOM 792 C C . THR A 1 94 ? 7.346 -8.742 -6.750 1.00 91.69 94 THR A C 1
ATOM 794 O O . THR A 1 94 ? 8.021 -8.586 -7.767 1.00 91.69 94 THR A O 1
ATOM 797 N N . ASN A 1 95 ? 7.666 -9.640 -5.806 1.00 91.50 95 ASN A N 1
ATOM 798 C CA . ASN A 1 95 ? 8.987 -10.264 -5.695 1.00 91.50 95 ASN A CA 1
ATOM 799 C C . ASN A 1 95 ? 10.110 -9.203 -5.713 1.00 91.50 95 ASN A C 1
ATOM 801 O O . ASN A 1 95 ? 11.109 -9.340 -6.421 1.00 91.50 95 ASN A O 1
ATOM 805 N N . GLY A 1 96 ? 9.878 -8.105 -4.990 1.00 89.81 96 GLY A N 1
ATOM 806 C CA . GLY A 1 96 ? 10.726 -6.920 -4.960 1.00 89.81 96 GLY A CA 1
ATOM 807 C C . GLY A 1 96 ? 11.655 -6.862 -3.749 1.00 89.81 96 GLY A C 1
ATOM 808 O O . GLY A 1 96 ? 11.480 -7.575 -2.761 1.00 89.81 96 GLY A O 1
ATOM 809 N N . ILE A 1 97 ? 12.649 -5.979 -3.826 1.00 90.44 97 ILE A N 1
ATOM 810 C CA . IL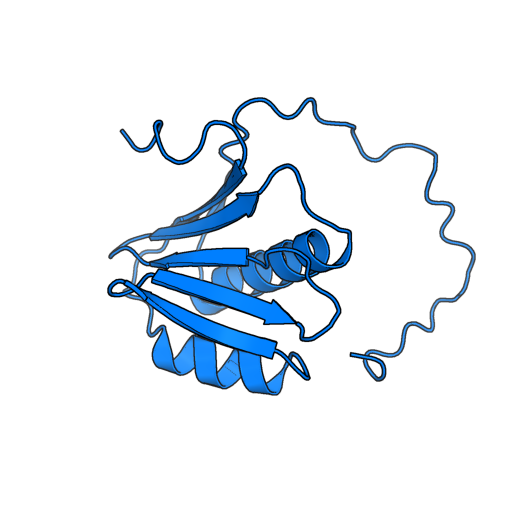E A 1 97 ? 13.654 -5.748 -2.781 1.00 90.44 97 ILE A CA 1
ATOM 811 C C . ILE A 1 97 ? 13.338 -4.434 -2.067 1.00 90.44 97 ILE A C 1
ATOM 813 O O . ILE A 1 97 ? 13.171 -3.399 -2.713 1.00 90.44 97 ILE A O 1
ATOM 817 N N . ILE A 1 98 ? 13.286 -4.477 -0.735 1.00 89.25 98 ILE A N 1
ATOM 818 C CA . ILE A 1 98 ? 13.069 -3.297 0.109 1.00 89.25 98 ILE A CA 1
ATOM 819 C C . ILE A 1 98 ? 14.375 -2.504 0.229 1.00 89.25 98 ILE A C 1
ATOM 821 O O . ILE A 1 98 ? 15.418 -3.048 0.590 1.00 89.25 98 ILE A O 1
ATOM 825 N N . HIS A 1 99 ? 14.291 -1.204 -0.021 1.00 84.06 99 HIS A N 1
ATOM 826 C CA . HIS A 1 99 ? 15.331 -0.215 0.206 1.00 84.06 99 HIS A CA 1
ATOM 827 C C . HIS A 1 99 ? 14.801 0.864 1.147 1.00 84.06 99 HIS A C 1
ATOM 829 O O . HIS A 1 99 ? 13.735 1.436 0.925 1.00 84.06 99 HIS A O 1
ATOM 835 N N . ASP A 1 100 ? 15.569 1.150 2.190 1.00 74.38 100 ASP A N 1
ATOM 836 C CA . ASP A 1 100 ? 15.217 2.165 3.172 1.00 74.38 100 ASP A CA 1
ATOM 837 C C . ASP A 1 100 ? 15.868 3.513 2.822 1.00 74.38 100 ASP A C 1
ATOM 839 O O . ASP A 1 100 ? 17.078 3.605 2.573 1.00 74.38 100 ASP A O 1
ATOM 843 N N . HIS A 1 101 ? 15.056 4.567 2.802 1.00 58.03 101 HIS A N 1
ATOM 844 C CA . HIS A 1 101 ? 15.489 5.950 2.699 1.00 58.03 101 HIS A CA 1
ATOM 845 C C . HIS A 1 101 ? 15.087 6.706 3.972 1.00 58.03 101 HIS A C 1
ATOM 847 O O . HIS A 1 101 ? 14.286 7.636 3.924 1.00 58.03 101 HIS A O 1
ATOM 853 N N . LEU A 1 102 ? 15.676 6.352 5.120 1.00 51.59 102 LEU A N 1
ATOM 854 C CA . LEU A 1 102 ? 15.528 7.141 6.348 1.00 51.59 102 LEU A CA 1
ATOM 855 C C . LEU A 1 102 ? 16.061 8.564 6.145 1.00 51.59 102 LEU A C 1
ATOM 857 O O . LEU A 1 102 ? 17.260 8.838 6.252 1.00 51.59 102 LEU A O 1
ATOM 861 N N . VAL A 1 103 ? 15.154 9.506 5.904 1.00 43.66 103 VAL A N 1
ATOM 862 C CA . VAL A 1 103 ? 15.443 10.933 6.011 1.00 43.66 103 VAL A CA 1
ATOM 863 C C . VAL A 1 103 ? 15.301 11.306 7.490 1.00 43.66 103 VAL A C 1
ATOM 865 O O . VAL A 1 103 ? 14.238 11.686 7.962 1.00 43.66 103 VAL A O 1
ATOM 868 N N . ASN A 1 104 ? 16.399 11.197 8.244 1.00 35.38 104 ASN A N 1
ATOM 869 C CA . ASN A 1 104 ? 16.544 11.780 9.587 1.00 35.38 104 ASN A CA 1
ATOM 870 C C . ASN A 1 104 ? 15.623 11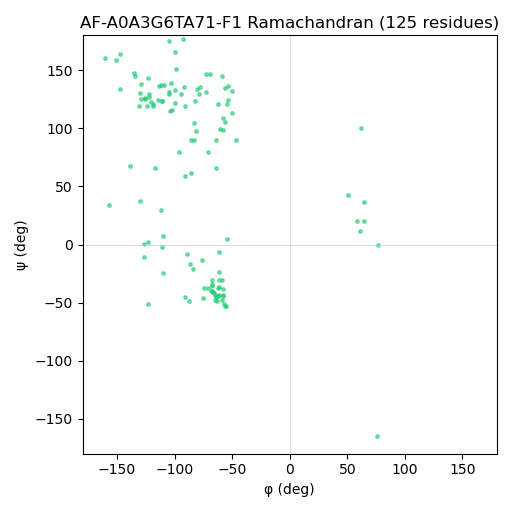.257 10.716 1.00 35.38 104 ASN A C 1
ATOM 872 O O . ASN A 1 104 ? 15.296 12.012 11.634 1.00 35.38 104 ASN A O 1
ATOM 876 N N . SER A 1 105 ? 15.296 9.965 10.771 1.00 35.50 105 SER A N 1
ATOM 877 C CA . SER A 1 105 ? 14.893 9.369 12.051 1.00 35.50 105 SER A CA 1
ATOM 878 C C . SER A 1 105 ? 16.135 8.808 12.750 1.00 35.50 105 SER A C 1
ATOM 880 O O . SER A 1 105 ? 16.864 7.964 12.230 1.00 35.50 105 SER A O 1
ATOM 882 N N . LYS A 1 106 ? 16.440 9.330 13.943 1.00 28.97 106 LYS A N 1
ATOM 883 C CA . LYS A 1 106 ? 17.359 8.650 14.857 1.00 28.97 106 LYS A CA 1
ATOM 884 C C . LYS A 1 106 ? 16.759 7.275 15.117 1.00 28.97 106 LYS A C 1
ATOM 886 O O . LYS A 1 106 ? 15.732 7.173 15.782 1.00 28.97 106 LYS A O 1
ATOM 891 N N . TYR A 1 107 ? 17.404 6.253 14.570 1.00 36.12 107 TYR A N 1
ATOM 892 C CA . TYR A 1 107 ? 17.159 4.861 14.900 1.00 36.12 107 TYR A CA 1
ATOM 893 C C . TYR A 1 107 ? 17.188 4.735 16.430 1.00 36.12 107 TYR A C 1
ATOM 895 O O . TYR A 1 107 ? 18.230 4.948 17.052 1.00 36.12 107 TYR A O 1
ATOM 903 N N . TYR A 1 108 ? 16.046 4.433 17.043 1.00 32.84 108 TYR A N 1
ATOM 904 C CA . TYR A 1 108 ? 16.063 3.732 18.317 1.00 32.84 108 TYR A CA 1
ATOM 905 C C . TYR A 1 108 ? 16.194 2.257 17.944 1.00 32.84 108 TYR A C 1
ATOM 907 O O . TYR A 1 108 ? 15.224 1.694 17.432 1.00 32.84 108 TYR A O 1
ATOM 915 N N . PRO A 1 109 ? 17.379 1.636 18.100 1.00 33.66 109 PRO A N 1
ATOM 916 C CA . PRO A 1 109 ? 17.459 0.193 17.998 1.00 33.66 109 PRO A CA 1
ATOM 917 C C . PRO A 1 109 ? 16.480 -0.384 19.018 1.00 33.66 109 PRO A C 1
ATOM 919 O O . PRO A 1 109 ? 16.370 0.101 20.146 1.00 33.66 109 PRO A O 1
ATOM 922 N N . TYR A 1 110 ? 15.713 -1.365 18.565 1.00 46.41 110 TYR A N 1
ATOM 923 C CA . TYR A 1 110 ? 14.876 -2.189 19.414 1.00 46.41 110 TYR A CA 1
ATOM 924 C C . TYR A 1 110 ? 15.794 -2.859 20.442 1.00 46.41 110 TYR A C 1
ATOM 926 O O . TYR A 1 110 ? 16.464 -3.829 20.109 1.00 46.41 110 TYR A O 1
ATOM 934 N N . ASP A 1 111 ? 15.874 -2.303 21.650 1.00 42.28 111 ASP A N 1
ATOM 935 C CA . ASP A 1 111 ? 16.520 -2.959 22.783 1.00 42.28 111 ASP A CA 1
ATOM 936 C C . ASP A 1 111 ? 15.829 -2.582 24.107 1.00 42.28 111 ASP A C 1
ATOM 938 O O . ASP A 1 111 ? 15.487 -1.423 24.375 1.00 42.28 111 ASP A O 1
ATOM 942 N N . ASP A 1 112 ? 15.597 -3.627 24.901 1.00 37.75 112 ASP A N 1
ATOM 943 C CA . ASP A 1 112 ? 15.295 -3.684 26.338 1.00 37.75 112 ASP A CA 1
ATOM 944 C C . ASP A 1 112 ? 13.905 -3.347 26.909 1.00 37.75 112 ASP A C 1
ATOM 946 O O . ASP A 1 112 ? 13.730 -3.466 28.122 1.00 37.75 112 ASP A O 1
ATOM 950 N N . ARG A 1 113 ? 12.876 -2.974 26.130 1.00 39.25 113 ARG A N 1
ATOM 951 C CA . ARG A 1 113 ? 11.543 -2.678 26.733 1.00 39.25 113 ARG A CA 1
ATOM 952 C C . ARG A 1 113 ? 10.320 -3.401 26.184 1.00 39.25 113 ARG A C 1
ATOM 954 O O . ARG A 1 113 ? 9.235 -3.215 26.732 1.00 39.25 113 ARG A O 1
ATOM 961 N N . MET A 1 114 ? 10.475 -4.280 25.199 1.00 40.06 114 MET A N 1
ATOM 962 C CA . MET A 1 114 ? 9.461 -5.304 24.941 1.00 40.06 114 MET A CA 1
ATOM 963 C C . MET A 1 114 ? 9.868 -6.600 25.633 1.00 40.06 114 MET A C 1
ATOM 965 O O . MET A 1 114 ? 10.354 -7.539 25.011 1.00 40.06 114 MET A O 1
ATOM 969 N N . GLU A 1 115 ? 9.617 -6.658 26.941 1.00 33.75 115 GLU A N 1
ATOM 970 C CA . GLU A 1 115 ? 9.242 -7.935 27.533 1.00 33.75 115 GLU A CA 1
ATOM 971 C C . GLU A 1 115 ? 8.007 -8.417 26.767 1.00 33.75 115 GLU A C 1
ATOM 973 O O . GLU A 1 115 ? 6.903 -7.886 26.926 1.00 33.75 115 GLU A O 1
ATOM 978 N N . ILE A 1 116 ? 8.203 -9.410 25.901 1.00 37.47 116 ILE A N 1
ATOM 979 C CA . ILE A 1 116 ? 7.122 -10.276 25.454 1.00 37.47 116 ILE A CA 1
ATOM 980 C C . ILE A 1 116 ? 6.669 -10.996 26.721 1.00 37.47 116 ILE A C 1
ATOM 982 O O . ILE A 1 116 ? 7.220 -12.024 27.103 1.00 37.47 116 ILE A O 1
ATOM 986 N N . LYS A 1 117 ? 5.709 -10.406 27.436 1.00 32.72 117 LYS A N 1
ATOM 987 C CA . LYS A 1 117 ? 4.941 -11.161 28.415 1.00 32.72 117 LYS A CA 1
ATOM 988 C C . LYS A 1 117 ? 4.212 -12.228 27.623 1.00 32.72 117 LYS A C 1
ATOM 990 O O . LYS A 1 117 ? 3.494 -11.890 26.684 1.00 32.72 117 LYS A O 1
ATOM 995 N N . ASP A 1 118 ? 4.481 -13.479 27.981 1.00 36.97 118 ASP A N 1
ATOM 996 C CA . ASP A 1 118 ? 3.878 -14.684 27.430 1.00 36.97 118 ASP A CA 1
ATOM 997 C C . ASP A 1 118 ? 2.356 -14.547 27.345 1.00 36.97 118 ASP A C 1
ATOM 999 O O . ASP A 1 118 ? 1.614 -14.899 28.257 1.00 36.97 118 ASP A O 1
ATOM 1003 N N . ASP A 1 119 ? 1.890 -14.039 26.216 1.00 38.88 119 ASP A N 1
ATOM 1004 C CA . ASP A 1 119 ? 0.560 -14.304 25.714 1.00 38.88 119 ASP A CA 1
ATOM 1005 C C . ASP A 1 119 ? 0.693 -14.515 24.209 1.00 38.88 119 ASP A C 1
ATOM 1007 O O . ASP A 1 119 ? 0.305 -13.708 23.359 1.00 38.88 119 ASP A O 1
ATOM 1011 N N . ALA A 1 120 ? 1.351 -15.630 23.884 1.00 38.94 120 ALA A N 1
ATOM 1012 C CA . ALA A 1 120 ? 1.356 -16.252 22.571 1.00 38.94 120 ALA A CA 1
ATOM 1013 C C . ALA A 1 120 ? -0.070 -16.716 22.225 1.00 38.94 120 ALA A C 1
ATOM 1015 O O . ALA A 1 120 ? -0.377 -17.903 22.151 1.00 38.94 120 ALA A O 1
ATOM 1016 N N . SER A 1 121 ? -0.974 -15.755 22.055 1.00 34.12 121 SER A N 1
ATOM 1017 C CA . SER A 1 121 ? -2.339 -15.963 21.601 1.00 34.12 121 SER A CA 1
ATOM 1018 C C . SER A 1 121 ? -2.934 -14.695 20.980 1.00 34.12 121 SER A C 1
ATOM 1020 O O . SER A 1 121 ? -4.144 -14.477 21.029 1.00 34.12 121 SER A O 1
ATOM 1022 N N . VAL A 1 122 ? -2.127 -13.871 20.293 1.00 40.22 122 VAL A N 1
ATOM 1023 C CA . VAL A 1 122 ? -2.682 -12.874 19.360 1.00 40.22 122 VAL A CA 1
ATOM 1024 C C . VAL A 1 122 ? -3.227 -13.622 18.146 1.00 40.22 122 VAL A C 1
ATOM 1026 O O . VAL A 1 122 ? -2.606 -13.747 17.092 1.00 40.22 122 VAL A O 1
ATOM 1029 N N . LYS A 1 123 ? -4.421 -14.182 18.331 1.00 33.88 123 LYS A N 1
ATOM 1030 C CA . LYS A 1 123 ? -5.267 -14.672 17.260 1.00 33.88 123 LYS A CA 1
ATOM 1031 C C . LYS A 1 123 ? -5.434 -13.520 16.277 1.00 33.88 123 LYS A C 1
ATOM 1033 O O . LYS A 1 123 ? -5.954 -12.462 16.627 1.00 33.88 123 LYS A O 1
ATOM 1038 N N . LEU A 1 124 ? -5.093 -13.782 15.020 1.00 37.75 124 LEU A N 1
ATOM 1039 C CA . LEU A 1 124 ? -5.414 -12.965 13.843 1.00 37.75 124 LEU A CA 1
ATOM 1040 C C . LEU A 1 124 ? -6.928 -12.668 13.688 1.00 37.75 124 LEU A C 1
ATOM 1042 O O . LEU A 1 124 ? -7.349 -12.079 12.700 1.00 37.75 124 LEU A O 1
ATOM 1046 N N . SER A 1 125 ? -7.772 -13.067 14.646 1.00 32.31 125 SER A N 1
ATOM 1047 C CA . SER A 1 125 ? -9.218 -12.875 14.639 1.00 32.31 125 SER A CA 1
ATOM 1048 C C . SER A 1 125 ? -9.673 -11.450 14.967 1.00 32.31 125 SER A C 1
ATOM 1050 O O . SER A 1 125 ? -10.836 -11.149 14.711 1.00 32.31 125 SER A O 1
ATOM 1052 N N . ASN A 1 126 ? -8.798 -10.578 15.487 1.00 32.53 126 ASN A N 1
ATOM 1053 C CA . ASN A 1 126 ? -9.189 -9.243 15.972 1.00 32.53 126 ASN A CA 1
ATOM 1054 C C . ASN A 1 126 ? -8.658 -8.067 15.126 1.00 32.53 126 ASN A C 1
ATOM 1056 O O . ASN A 1 126 ? -8.457 -6.969 15.649 1.00 32.53 126 ASN A O 1
ATOM 1060 N N . TRP A 1 127 ? -8.465 -8.283 13.823 1.00 41.16 127 TRP A N 1
ATOM 1061 C CA . TRP A 1 127 ? -8.427 -7.197 12.837 1.00 41.16 127 TRP A CA 1
ATOM 1062 C C . TRP A 1 127 ? -9.836 -6.927 12.317 1.00 41.16 127 TRP A C 1
ATOM 1064 O O . TRP A 1 127 ? -10.527 -7.913 11.949 1.00 41.16 127 TRP A O 1
#

Sequence (127 aa):
MRKDMCNYCNVYSIYFERSIDVSEFNKRILKIIKNLTIVEFEDNMFNYEIKDKTYRGVSIICYTDSIDIITPIFSNSYDNQLEFLLLNYLAFFTNGIIHDHLVNSKYYPYDDRMEIKDDASVKLSNW

Radius of gyration: 15.33 Å; Cα contacts (8 Å, |Δi|>4): 177; chains: 1; bounding box: 30×32×42 Å

Secondary structure (DSSP, 8-state):
----S-TTEEEEEEE-SS---HHHHHHHHHHHSTTEEEEEEETTEEEEEETTT-SS-EEEEE-SSEEEEEEESS--HHHHHHHHHHHHHHHHHHT-EEEE--SS-------S-----S-----GGG-

Solvent-accessible surface area (backbone atoms only — not comparable to full-atom values): 7678 Å² total; per-residue (Å²): 135,94,79,81,82,52,96,58,32,46,40,39,36,31,40,34,94,57,73,76,62,61,70,61,49,53,61,50,50,55,73,73,40,59,65,53,45,79,44,74,81,50,95,58,28,35,40,39,32,38,73,99,61,33,78,83,21,30,37,38,38,60,53,75,51,35,35,41,40,38,35,52,68,90,56,45,74,50,20,54,51,48,41,53,51,50,53,55,49,48,27,62,73,54,70,27,50,81,44,82,51,79,63,82,68,83,80,74,74,94,74,96,76,80,76,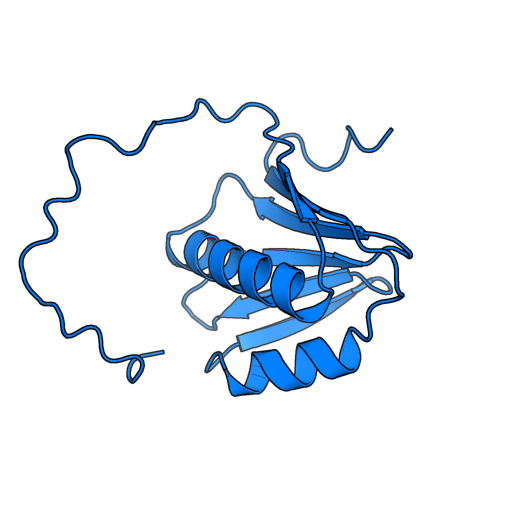79,71,90,62,96,68,82,60,85,78,82,97

Foldseek 3Di:
DPDPPDLFKWKKKWFFDAADPVVVVVVVVCVLDDQWDWDDPDVQKIFIDRPPPWDGGWIWHGDGGMIMIIDGNPTDPVNVVNSVVCQVVVCVRRVTDMDTDPSDDPDPDPDDPPPPPPPPPPPSPPD

Nearest PDB structures (foldseek):
  3c6k-assembly1_B  TM=5.345E-01  e=7.266E-02  Homo sapiens
  4cwe-assembly1_C  TM=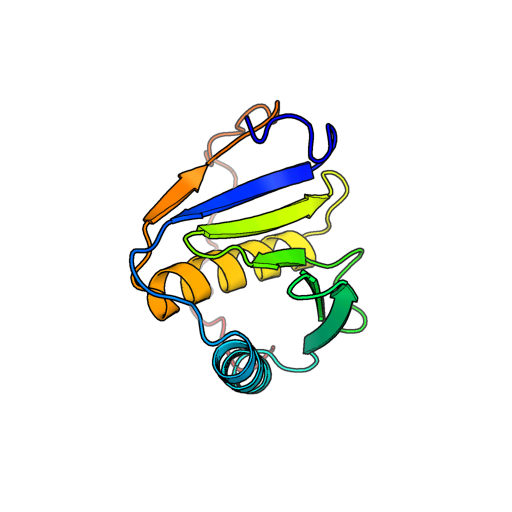4.689E-01  e=1.462E-01  Staphylococcus aureus
  4cwc-assembly1_C  TM=4.412E-01  e=2.620E-01  Staphylococcus aureus
  2iii-assembly1_A-2  TM=4.053E-01  e=1.643E-01  Aquifex aeolicus VF5
  7amv-assembly1_K  TM=4.483E-01  e=1.793E+00  Vaccinia virus GLV-1h68

Organism: NCBI:txid1241978

Mean predicted aligned error: 10.53 Å

pLDDT: mean 77.39, std 23.22, range [28.97, 97.75]